Protein AF-A0A914ENZ1-F1 (afdb_monomer_lite)

Foldseek 3Di:
DVVVVVVVVVVVVVVVCVVPDPDPDLQVVLVVLQFGQFPVRWTKHKDFAPDPQADFLVRLQVVLVVSVFGFADDADPRRLVVVLVVLLVVDDPPDDHASWAFGQWWWDDDPPATAIAGPVRDGHPDFFAPDPPPGDDPDDVNHDPAIKGWIQHNPPSHIDMDHSRHGHRMGMTID

Sequence (175 aa):
MRCYLIFVFIVTLEAYMIANHPQPNVEDSCHDNGGNLGPDNRCYGFYQSDEFDGSTWKQAQDFCRQQGGDMATIKNAFVNAFLYNFLANNTSPFLWGNQDAWIGLIANITNTTCSWVWTDGSRPSYTNWENLNPTNKCYFNNTVVGDQAAYMNYEDGKWSFGSAMGQAEFFFCAF

InterPro domains:
  IPR001304 C-type lectin-like [PF00059] (55-161)
  IPR001304 C-type lectin-like [PS50041] (39-160)
  IPR001304 C-type lectin-like [SM00034] (30-174)
  IPR016186 C-type lectin-like/link domain superfamily [G3DSA:3.10.100.10] (24-175)
  IPR016187 C-type lectin fold [SSF56436] (39-173)
  IPR050111 C-type lectin and snaclec domain-containing protein [PTHR22803] (29-159)

pLDDT: mean 84.33, std 13.48, range [50.62, 98.31]

Structure (mmCIF, N/CA/C/O backbone):
data_AF-A0A914ENZ1-F1
#
_entry.id   AF-A0A914ENZ1-F1
#
loop_
_atom_site.group_PDB
_atom_site.id
_atom_site.type_symbol
_atom_site.label_atom_id
_atom_site.label_alt_id
_atom_site.label_comp_id
_atom_site.label_asym_id
_atom_site.label_entity_id
_atom_site.label_seq_id
_atom_site.pdbx_PDB_ins_code
_atom_site.Cartn_x
_atom_site.Cartn_y
_atom_site.Cartn_z
_atom_site.occupancy
_atom_site.B_iso_or_equiv
_atom_site.auth_seq_id
_atom_site.auth_comp_id
_atom_site.auth_asym_id
_atom_site.auth_atom_id
_atom_site.pdbx_PDB_model_num
ATOM 1 N N . MET A 1 1 ? -15.674 -17.671 -58.754 1.00 57.41 1 MET A N 1
ATOM 2 C CA . MET A 1 1 ? -14.709 -18.596 -58.106 1.00 57.41 1 MET A CA 1
ATOM 3 C C . MET A 1 1 ? -13.394 -17.919 -57.694 1.00 57.41 1 MET A C 1
ATOM 5 O O . MET A 1 1 ? -12.858 -18.292 -56.664 1.00 57.41 1 MET A O 1
ATOM 9 N N . ARG A 1 2 ? -12.887 -16.899 -58.413 1.00 61.03 2 ARG A N 1
ATOM 10 C CA . ARG A 1 2 ? -11.624 -16.206 -58.062 1.00 61.03 2 ARG A CA 1
ATOM 11 C C . ARG A 1 2 ? -11.657 -15.338 -56.784 1.00 61.03 2 ARG A C 1
ATOM 13 O O . ARG A 1 2 ? -10.643 -15.274 -56.106 1.00 61.03 2 ARG A O 1
ATOM 20 N N . CYS A 1 3 ? -12.793 -14.738 -56.408 1.00 61.53 3 CYS A N 1
ATOM 21 C CA . CYS A 1 3 ? -12.888 -13.928 -55.176 1.00 61.53 3 CYS A CA 1
ATOM 22 C C . CYS A 1 3 ? -12.743 -14.739 -53.880 1.00 61.53 3 CYS A C 1
ATOM 24 O O . CYS A 1 3 ? -12.163 -14.244 -52.924 1.00 61.53 3 CYS A O 1
ATOM 26 N N . TYR A 1 4 ? -13.238 -15.980 -53.853 1.00 65.75 4 TYR A N 1
ATOM 27 C CA . TYR A 1 4 ? -13.179 -16.831 -52.660 1.00 65.75 4 TYR A CA 1
ATOM 28 C C . TYR A 1 4 ? -11.733 -17.181 -52.285 1.00 65.75 4 TYR A C 1
ATOM 30 O O . TYR A 1 4 ? -11.351 -17.074 -51.128 1.00 65.75 4 TYR A O 1
ATOM 38 N N . LEU A 1 5 ? -10.904 -17.512 -53.280 1.00 62.38 5 LEU A N 1
ATOM 39 C CA . LEU A 1 5 ? -9.488 -17.824 -53.071 1.00 62.38 5 LEU A CA 1
ATOM 40 C C . LEU A 1 5 ? -8.700 -16.617 -52.539 1.00 62.38 5 LEU A C 1
ATOM 42 O O . LEU A 1 5 ? -7.897 -16.781 -51.631 1.00 62.38 5 LEU A O 1
ATOM 46 N N . ILE A 1 6 ? -8.961 -15.409 -53.052 1.00 67.50 6 ILE A N 1
ATOM 47 C CA . ILE A 1 6 ? -8.320 -14.175 -52.563 1.00 67.50 6 ILE A CA 1
ATOM 48 C C . ILE A 1 6 ? -8.712 -13.905 -51.105 1.00 67.50 6 ILE A C 1
ATOM 50 O O . ILE A 1 6 ? -7.850 -13.604 -50.285 1.00 67.50 6 ILE A O 1
ATOM 54 N N . PHE A 1 7 ? -9.994 -14.064 -50.770 1.00 58.34 7 PHE A N 1
ATOM 55 C CA . PHE A 1 7 ? -10.494 -13.853 -49.412 1.00 58.34 7 PHE A CA 1
ATOM 56 C C . PHE A 1 7 ? -9.883 -14.849 -48.412 1.00 58.34 7 PHE A C 1
ATOM 58 O O . PHE A 1 7 ? -9.441 -14.449 -47.342 1.00 58.34 7 PHE A O 1
ATOM 65 N N . VAL A 1 8 ? -9.774 -16.131 -48.786 1.00 67.88 8 VAL A N 1
ATOM 66 C CA . VAL A 1 8 ? -9.124 -17.161 -47.955 1.00 67.88 8 VAL A CA 1
ATOM 67 C C . VAL A 1 8 ? -7.641 -16.848 -47.735 1.00 67.88 8 VAL A C 1
ATOM 69 O O . VAL A 1 8 ? -7.181 -16.928 -46.602 1.00 67.88 8 VAL A O 1
ATOM 72 N N . PHE A 1 9 ? -6.905 -16.434 -48.773 1.00 67.50 9 PHE A N 1
ATOM 73 C CA . PHE A 1 9 ? -5.490 -16.067 -48.640 1.00 67.50 9 PHE A CA 1
ATOM 74 C C . PHE A 1 9 ? -5.276 -14.881 -47.691 1.00 67.50 9 PHE A C 1
ATOM 76 O O . PHE A 1 9 ? -4.383 -14.941 -46.847 1.00 67.50 9 PHE A O 1
ATOM 83 N N . ILE A 1 10 ? -6.107 -13.838 -47.787 1.00 67.38 10 ILE A N 1
ATOM 84 C CA . ILE A 1 10 ? -6.043 -12.667 -46.897 1.00 67.38 10 ILE A CA 1
ATOM 85 C C . ILE A 1 10 ? -6.284 -13.088 -45.442 1.00 67.38 10 ILE A C 1
ATOM 87 O O . ILE A 1 10 ? -5.451 -12.797 -44.590 1.00 67.38 10 ILE A O 1
ATOM 91 N N . VAL A 1 11 ? -7.340 -13.865 -45.176 1.00 67.12 11 VAL A N 1
ATOM 92 C CA . VAL A 1 11 ? -7.657 -14.351 -43.819 1.00 67.12 11 VAL A CA 1
ATOM 93 C C . VAL A 1 11 ? -6.533 -15.232 -43.258 1.00 67.12 11 VAL A C 1
ATOM 95 O O . VAL A 1 11 ? -6.194 -15.138 -42.080 1.00 67.12 11 VAL A O 1
ATOM 98 N N . THR A 1 12 ? -5.903 -16.068 -44.090 1.00 74.69 12 THR A N 1
ATOM 99 C CA . THR A 1 12 ? -4.765 -16.891 -43.648 1.00 74.69 12 THR A CA 1
ATOM 100 C C . THR A 1 12 ? -3.498 -16.079 -43.393 1.00 74.69 12 THR A C 1
ATOM 102 O O . THR A 1 12 ? -2.748 -16.420 -42.483 1.00 74.69 12 THR A O 1
ATOM 105 N N . LEU A 1 13 ? -3.260 -15.004 -44.154 1.00 69.75 13 LEU A N 1
ATOM 106 C CA . LEU A 1 13 ? -2.134 -14.098 -43.928 1.00 69.75 13 LEU A CA 1
ATOM 107 C C . LEU A 1 13 ? -2.330 -13.288 -42.646 1.00 69.75 13 LEU A C 1
ATOM 109 O O . LEU A 1 13 ? -1.403 -13.208 -41.851 1.00 69.75 13 LEU A O 1
ATOM 113 N N . GLU A 1 14 ? -3.524 -12.749 -42.402 1.00 73.31 14 GLU A N 1
ATOM 114 C CA . GLU A 1 14 ? -3.846 -12.043 -41.155 1.00 73.31 14 GLU A CA 1
ATOM 115 C C . GLU A 1 14 ? -3.648 -12.951 -39.934 1.00 73.31 14 GLU A C 1
ATOM 117 O O . GLU A 1 14 ? -2.932 -12.589 -39.001 1.00 73.31 14 GLU A O 1
ATOM 122 N N . ALA A 1 15 ? -4.185 -14.174 -39.973 1.00 70.81 15 ALA A N 1
ATOM 123 C CA . ALA A 1 15 ? -4.003 -15.152 -38.901 1.00 70.81 15 ALA A CA 1
ATOM 124 C C . ALA A 1 15 ? -2.527 -15.551 -38.700 1.00 70.81 15 ALA A C 1
ATOM 126 O O . ALA A 1 15 ? -2.078 -15.708 -37.566 1.00 70.81 15 ALA A O 1
ATOM 127 N N . TYR A 1 16 ? -1.756 -15.684 -39.785 1.00 70.88 16 TYR A N 1
ATOM 128 C CA . TYR A 1 16 ? -0.326 -15.999 -39.728 1.00 70.88 16 TYR A CA 1
ATOM 129 C C . TYR A 1 16 ? 0.500 -14.850 -39.136 1.00 70.88 16 TYR A C 1
ATOM 131 O O . TYR A 1 16 ? 1.414 -15.093 -38.351 1.00 70.88 16 TYR A O 1
ATOM 139 N N . MET A 1 17 ? 0.178 -13.603 -39.480 1.00 67.75 17 MET A N 1
ATOM 140 C CA . MET A 1 17 ? 0.848 -12.422 -38.933 1.00 67.75 17 MET A CA 1
ATOM 141 C C . MET A 1 17 ? 0.543 -12.235 -37.440 1.00 67.75 17 MET A C 1
ATOM 143 O O . MET A 1 17 ? 1.434 -11.847 -36.694 1.00 67.75 17 MET A O 1
ATOM 147 N N . ILE A 1 18 ? -0.670 -12.575 -36.985 1.00 68.62 18 ILE A N 1
ATOM 148 C CA . ILE A 1 18 ? -1.043 -12.571 -35.558 1.00 68.62 18 ILE A CA 1
ATOM 149 C C . ILE A 1 18 ? -0.313 -13.687 -34.795 1.00 68.62 18 ILE A C 1
ATOM 151 O O . ILE A 1 18 ? 0.217 -13.451 -33.713 1.00 68.62 18 ILE A O 1
ATOM 155 N N . ALA A 1 19 ? -0.246 -14.896 -35.364 1.00 66.94 19 ALA A N 1
ATOM 156 C CA . ALA A 1 19 ? 0.403 -16.048 -34.731 1.00 66.94 19 ALA A CA 1
ATOM 157 C C . ALA A 1 19 ? 1.935 -15.925 -34.643 1.00 66.94 19 ALA A C 1
ATOM 159 O O . ALA A 1 19 ? 2.543 -16.538 -33.769 1.00 66.94 19 ALA A O 1
ATOM 160 N N . ASN A 1 20 ? 2.552 -15.146 -35.538 1.00 63.12 20 ASN A N 1
ATOM 161 C CA . ASN A 1 20 ? 4.003 -14.950 -35.594 1.00 63.12 20 ASN A CA 1
ATOM 162 C C . ASN A 1 20 ? 4.452 -13.549 -35.156 1.00 63.12 20 ASN A C 1
ATOM 164 O O . ASN A 1 20 ? 5.628 -13.216 -35.310 1.00 63.12 20 ASN A O 1
ATOM 168 N N . HIS A 1 21 ? 3.550 -12.726 -34.611 1.00 65.50 21 HIS A N 1
ATOM 169 C CA . HIS A 1 21 ? 3.963 -11.499 -33.941 1.00 65.50 21 HIS A CA 1
ATOM 170 C C . HIS A 1 21 ? 4.686 -11.886 -32.642 1.00 65.50 21 HIS A C 1
ATOM 172 O O . HIS A 1 21 ? 4.111 -12.631 -31.837 1.00 65.50 21 HIS A O 1
ATOM 178 N N . PRO A 1 22 ? 5.925 -11.414 -32.408 1.00 65.44 22 PRO A N 1
ATOM 179 C CA . PRO A 1 22 ? 6.582 -11.599 -31.122 1.00 65.44 22 PRO A CA 1
ATOM 180 C C . PRO A 1 22 ? 5.640 -11.092 -30.031 1.00 65.44 22 PRO A C 1
ATOM 182 O O . PRO A 1 22 ? 5.135 -9.971 -30.129 1.00 65.44 22 PRO A O 1
ATOM 185 N N . GLN A 1 23 ? 5.339 -11.917 -29.028 1.00 60.97 23 GLN A N 1
ATOM 186 C CA . GLN A 1 23 ? 4.616 -11.404 -27.868 1.00 60.97 23 GLN A CA 1
ATOM 187 C C . GLN A 1 23 ? 5.476 -10.281 -27.272 1.00 60.97 23 GLN A C 1
ATOM 189 O O . GLN A 1 23 ? 6.690 -10.483 -27.150 1.00 60.97 23 GLN A O 1
ATOM 194 N N . PRO A 1 24 ? 4.905 -9.100 -26.978 1.00 65.50 24 PRO A N 1
ATOM 195 C CA . PRO A 1 24 ? 5.674 -8.033 -26.356 1.00 65.50 24 PRO A CA 1
ATOM 196 C C . PRO A 1 24 ? 6.314 -8.570 -25.072 1.00 65.50 24 PRO A C 1
ATOM 198 O O . PRO A 1 24 ? 5.699 -9.366 -24.355 1.00 65.50 24 PRO A O 1
ATOM 201 N N . ASN A 1 25 ? 7.567 -8.188 -24.814 1.00 70.56 25 ASN A N 1
ATOM 202 C CA . ASN A 1 25 ? 8.214 -8.529 -23.554 1.00 70.56 25 ASN A CA 1
ATOM 203 C C . ASN A 1 25 ? 7.341 -7.969 -22.420 1.00 70.56 25 ASN A C 1
ATOM 205 O O . ASN A 1 25 ? 6.889 -6.826 -22.486 1.00 70.56 25 ASN A O 1
ATOM 209 N N . VAL A 1 26 ? 7.084 -8.779 -21.394 1.00 68.81 26 VAL A N 1
ATOM 210 C CA . VAL A 1 26 ? 6.272 -8.370 -20.242 1.00 68.81 26 VAL A CA 1
ATOM 211 C C . VAL A 1 26 ? 6.877 -7.123 -19.581 1.00 68.81 26 VAL A C 1
ATOM 213 O O . VAL A 1 26 ? 6.138 -6.234 -19.168 1.00 68.81 26 VAL A O 1
ATOM 216 N N . GLU A 1 27 ? 8.207 -6.998 -19.574 1.00 66.88 27 GLU A N 1
ATOM 217 C CA . GLU A 1 27 ? 8.902 -5.789 -19.109 1.00 66.88 27 GLU A CA 1
ATOM 218 C C . GLU A 1 27 ? 8.546 -4.547 -19.940 1.00 66.88 27 GLU A C 1
ATOM 220 O O . GLU A 1 27 ? 8.225 -3.506 -19.368 1.00 66.88 27 GLU A O 1
ATOM 225 N N . ASP A 1 28 ? 8.529 -4.665 -21.272 1.00 69.56 28 ASP A N 1
ATOM 226 C CA . ASP A 1 28 ? 8.171 -3.561 -22.173 1.00 69.56 28 ASP A CA 1
ATOM 227 C C . ASP A 1 28 ? 6.709 -3.137 -21.950 1.00 69.56 28 ASP A C 1
ATOM 229 O O . ASP A 1 28 ? 6.401 -1.949 -21.894 1.00 69.56 28 ASP A O 1
ATOM 233 N N . SER A 1 29 ? 5.818 -4.105 -21.704 1.00 73.62 29 SER A N 1
ATOM 234 C CA . SER A 1 29 ? 4.400 -3.831 -21.437 1.00 73.62 29 SER A CA 1
ATOM 235 C C . SER A 1 29 ? 4.133 -3.130 -20.097 1.00 73.62 29 SER A C 1
ATOM 237 O O . SER A 1 29 ? 3.146 -2.403 -19.971 1.00 73.62 29 SER A O 1
ATOM 239 N N . CYS A 1 30 ? 5.002 -3.311 -19.094 1.00 81.00 30 CYS A N 1
ATOM 240 C CA . CYS A 1 30 ? 4.894 -2.575 -17.833 1.00 81.00 30 CYS A CA 1
ATOM 241 C C . CYS A 1 30 ? 5.301 -1.106 -18.007 1.00 81.00 30 CYS A C 1
ATOM 243 O O . CYS A 1 30 ? 4.631 -0.222 -17.466 1.00 81.00 30 CYS A O 1
ATOM 245 N N . HIS A 1 31 ? 6.367 -0.845 -18.773 1.00 73.81 31 HIS A N 1
ATOM 246 C CA . HIS A 1 31 ? 6.886 0.507 -18.983 1.00 73.81 31 HIS A CA 1
ATOM 247 C C . HIS A 1 31 ? 5.897 1.412 -19.723 1.00 73.81 31 HIS A C 1
ATOM 249 O O . HIS A 1 31 ? 5.771 2.582 -19.363 1.00 73.81 31 HIS A O 1
ATOM 255 N N . ASP A 1 32 ? 5.140 0.872 -20.682 1.00 71.31 32 ASP A N 1
ATOM 256 C CA . ASP A 1 32 ? 4.126 1.634 -21.426 1.00 71.31 32 ASP A CA 1
ATOM 257 C C . ASP A 1 32 ? 2.998 2.180 -20.525 1.00 71.31 32 ASP A C 1
ATOM 259 O O . ASP A 1 32 ? 2.396 3.205 -20.842 1.00 71.31 32 ASP A O 1
ATOM 263 N N . ASN A 1 33 ? 2.753 1.550 -19.367 1.00 64.38 33 ASN A N 1
ATOM 264 C CA . ASN A 1 33 ? 1.782 1.997 -18.358 1.00 64.38 33 ASN A CA 1
ATOM 265 C C . ASN A 1 33 ? 2.425 2.806 -17.211 1.00 64.38 33 ASN A C 1
ATOM 267 O O . ASN A 1 33 ? 1.790 3.058 -16.187 1.00 64.38 33 ASN A O 1
ATOM 271 N N . GLY A 1 34 ? 3.698 3.198 -17.350 1.00 72.69 34 GLY A N 1
ATOM 272 C CA . GLY A 1 34 ? 4.445 3.915 -16.311 1.00 72.69 34 GLY A CA 1
ATOM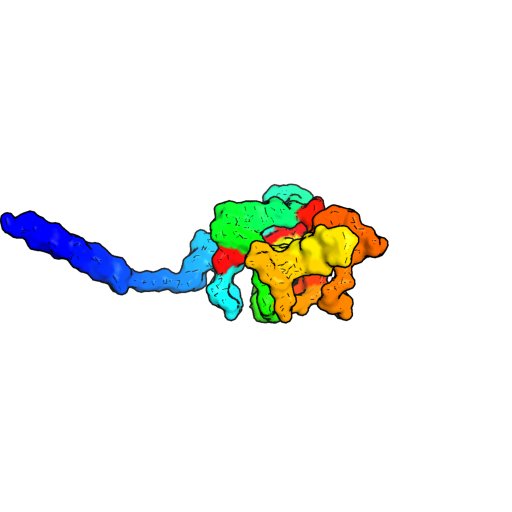 273 C C . GLY A 1 34 ? 4.826 3.046 -15.106 1.00 72.69 34 GLY A C 1
ATOM 274 O O . GLY A 1 34 ? 5.081 3.575 -14.023 1.00 72.69 34 GLY A O 1
ATOM 275 N N . GLY A 1 35 ? 4.845 1.721 -15.274 1.00 85.25 35 GLY A N 1
ATOM 276 C CA . GLY A 1 35 ? 5.193 0.754 -14.238 1.00 85.25 35 GLY A CA 1
ATOM 277 C C . GLY A 1 35 ? 6.510 0.021 -14.498 1.00 85.25 35 GLY A C 1
ATOM 278 O O . GLY A 1 35 ? 7.107 0.110 -15.564 1.00 85.25 35 GLY A O 1
ATOM 279 N N . ASN A 1 36 ? 6.954 -0.745 -13.507 1.00 90.94 36 ASN A N 1
ATOM 280 C CA . ASN A 1 36 ? 8.141 -1.594 -13.553 1.00 90.94 36 ASN A CA 1
ATOM 281 C C . ASN A 1 36 ? 7.747 -3.038 -13.224 1.00 90.94 36 ASN A C 1
ATOM 283 O O . ASN A 1 36 ? 6.875 -3.265 -12.378 1.00 90.94 36 ASN A O 1
ATOM 287 N N . LEU A 1 37 ? 8.398 -4.013 -13.862 1.00 91.94 37 LEU A N 1
ATOM 288 C CA . LEU A 1 37 ? 8.151 -5.427 -13.583 1.00 91.94 37 LEU A CA 1
ATOM 289 C C . LEU A 1 37 ? 8.706 -5.800 -12.202 1.00 91.94 37 LEU A C 1
ATOM 291 O O . LEU A 1 37 ? 9.906 -5.703 -11.947 1.00 91.94 37 LEU A O 1
ATOM 295 N N . GLY A 1 38 ? 7.818 -6.222 -11.307 1.00 92.75 38 GLY A N 1
ATOM 296 C CA . GLY A 1 38 ? 8.166 -6.697 -9.977 1.00 92.75 38 GLY A CA 1
ATOM 297 C C . GLY A 1 38 ? 8.617 -8.163 -9.955 1.00 92.75 38 GLY A C 1
ATOM 298 O O . GLY A 1 38 ? 8.436 -8.906 -10.922 1.00 92.75 38 GLY A O 1
ATOM 299 N N . PRO A 1 39 ? 9.160 -8.627 -8.816 1.00 93.62 39 PRO A N 1
ATOM 300 C CA . PRO A 1 39 ? 9.725 -9.972 -8.668 1.00 93.62 39 PRO A CA 1
ATOM 301 C C . PRO A 1 39 ? 8.687 -11.107 -8.716 1.00 93.62 39 PRO A C 1
ATOM 303 O O . PRO A 1 39 ? 9.059 -12.277 -8.746 1.00 93.62 39 PRO A O 1
ATOM 306 N N . ASP A 1 40 ? 7.394 -10.785 -8.689 1.00 93.25 40 ASP A N 1
ATOM 307 C CA . ASP A 1 40 ? 6.278 -11.722 -8.827 1.00 93.25 40 ASP A CA 1
ATOM 308 C C . ASP A 1 40 ? 5.621 -11.681 -10.220 1.00 93.25 40 ASP A C 1
ATOM 310 O O . ASP A 1 40 ? 4.500 -12.162 -10.379 1.00 93.25 40 ASP A O 1
ATOM 314 N N . ASN A 1 41 ? 6.322 -11.142 -11.228 1.00 90.62 41 ASN A N 1
ATOM 315 C CA . ASN A 1 41 ? 5.851 -10.970 -12.608 1.00 90.62 41 ASN A CA 1
ATOM 316 C C . ASN A 1 41 ? 4.570 -10.125 -12.729 1.00 90.62 41 ASN A C 1
ATOM 318 O O . ASN A 1 41 ? 3.733 -10.372 -13.598 1.00 90.62 41 ASN A O 1
ATOM 322 N N . ARG A 1 42 ? 4.413 -9.130 -11.852 1.00 90.69 42 ARG A N 1
ATOM 323 C CA . ARG A 1 42 ? 3.344 -8.123 -11.917 1.00 90.69 42 ARG A CA 1
ATOM 324 C C . ARG A 1 42 ? 3.936 -6.745 -12.163 1.00 90.69 42 ARG A C 1
ATOM 326 O O . ARG A 1 42 ? 5.057 -6.481 -11.730 1.00 90.69 42 ARG A O 1
ATOM 333 N N . CYS A 1 43 ? 3.196 -5.869 -12.829 1.00 93.62 43 CYS A N 1
ATOM 334 C CA . CYS A 1 43 ? 3.651 -4.503 -13.051 1.00 93.62 43 CYS A CA 1
ATOM 335 C C . CYS A 1 43 ? 3.285 -3.638 -11.842 1.00 93.62 43 CYS A C 1
ATOM 337 O O . CYS A 1 43 ? 2.164 -3.719 -11.342 1.00 93.62 43 CYS A O 1
ATOM 339 N N . TYR A 1 44 ? 4.200 -2.779 -11.394 1.00 95.12 44 TYR A N 1
ATOM 340 C CA . TYR A 1 44 ? 3.944 -1.826 -10.312 1.00 95.12 44 TYR A CA 1
ATOM 341 C C . TYR A 1 44 ? 4.324 -0.409 -10.718 1.00 95.12 44 TYR A C 1
ATOM 343 O O . TYR A 1 44 ? 5.394 -0.196 -11.281 1.00 95.12 44 TYR A O 1
ATOM 351 N N . GLY A 1 45 ? 3.480 0.562 -10.385 1.00 94.38 45 GLY A N 1
ATOM 352 C CA . GLY A 1 45 ? 3.765 1.986 -10.563 1.00 94.38 45 GLY A CA 1
ATOM 353 C C . GLY A 1 45 ? 3.950 2.691 -9.222 1.00 94.38 45 GLY A C 1
ATOM 354 O O . GLY A 1 45 ? 3.288 2.340 -8.243 1.00 94.38 45 GLY A O 1
ATOM 355 N N . PHE A 1 46 ? 4.839 3.681 -9.185 1.00 94.38 46 PHE A N 1
ATOM 356 C CA . PHE A 1 46 ? 5.042 4.589 -8.054 1.00 94.38 46 PHE A CA 1
ATOM 357 C C . PHE A 1 46 ? 4.602 5.987 -8.471 1.00 94.38 46 PHE A C 1
ATOM 359 O O . PHE A 1 46 ? 5.071 6.495 -9.489 1.00 94.38 46 PHE A O 1
ATOM 366 N N . TYR A 1 47 ? 3.706 6.591 -7.696 1.00 93.75 47 TYR A N 1
ATOM 367 C CA . TYR A 1 47 ? 3.098 7.870 -8.038 1.00 93.75 47 TYR A CA 1
ATOM 368 C C . TYR A 1 47 ? 3.151 8.828 -6.855 1.00 93.75 47 TYR A C 1
ATOM 370 O O . TYR A 1 47 ? 3.036 8.421 -5.698 1.00 93.75 47 TYR A O 1
ATOM 378 N N . GLN A 1 48 ? 3.308 10.107 -7.183 1.00 93.06 48 GLN A N 1
ATOM 379 C CA . GLN A 1 48 ? 3.144 11.228 -6.270 1.00 93.06 48 GLN A CA 1
ATOM 380 C C . GLN A 1 48 ? 1.740 11.809 -6.452 1.00 93.06 48 GLN A C 1
ATOM 382 O O . GLN A 1 48 ? 1.199 11.817 -7.557 1.00 93.06 48 GLN A O 1
ATOM 387 N N . SER A 1 49 ? 1.147 12.279 -5.365 1.00 91.69 49 SER A N 1
ATOM 388 C CA . SER A 1 49 ? -0.118 13.000 -5.367 1.00 91.69 49 SER A CA 1
ATOM 389 C C . SER A 1 49 ? 0.017 14.345 -6.083 1.00 91.69 49 SER A C 1
ATOM 391 O O . SER A 1 49 ? 0.945 15.101 -5.810 1.00 91.69 49 SER A O 1
ATOM 393 N N . ASP A 1 50 ? -0.962 14.679 -6.924 1.00 88.62 50 ASP A N 1
ATOM 394 C CA . ASP A 1 50 ? -1.074 16.009 -7.541 1.00 88.62 50 ASP A CA 1
ATOM 395 C C . ASP A 1 50 ? -1.617 17.073 -6.560 1.00 88.62 50 ASP A C 1
ATOM 397 O O . ASP A 1 50 ? -1.526 18.276 -6.811 1.00 88.62 50 ASP A O 1
ATOM 401 N N . GLU A 1 51 ? -2.202 16.640 -5.439 1.00 86.56 51 GLU A N 1
ATOM 402 C CA . GLU A 1 51 ? -2.715 17.515 -4.380 1.00 86.56 51 GLU A CA 1
ATOM 403 C C . GLU A 1 51 ? -1.585 18.021 -3.476 1.00 86.56 51 GLU A C 1
ATOM 405 O O . GLU A 1 51 ? -0.737 17.239 -3.042 1.00 86.56 51 GLU A O 1
ATOM 410 N N . PHE A 1 52 ? -1.626 19.310 -3.120 1.00 83.00 52 PHE A N 1
ATOM 411 C CA . PHE A 1 52 ? -0.584 19.978 -2.324 1.00 83.00 52 PHE A CA 1
ATOM 412 C C . PHE A 1 52 ? -0.317 19.313 -0.964 1.00 83.00 52 PHE A C 1
ATOM 414 O O . PHE A 1 52 ? 0.834 19.209 -0.553 1.00 83.00 52 PHE A O 1
ATOM 421 N N . ASP A 1 53 ? -1.370 18.857 -0.279 1.00 84.62 53 ASP A N 1
ATOM 422 C CA . ASP A 1 53 ? -1.255 18.211 1.035 1.00 84.62 53 ASP A CA 1
ATOM 423 C C . ASP A 1 53 ? -1.121 16.679 0.942 1.00 84.62 53 ASP A C 1
ATOM 425 O O . ASP A 1 53 ? -1.057 16.011 1.973 1.00 84.62 53 ASP A O 1
ATOM 429 N N . GLY A 1 54 ? -1.085 16.111 -0.268 1.00 91.12 54 GLY A N 1
ATOM 430 C CA . GLY A 1 54 ? -1.156 14.672 -0.514 1.00 91.12 54 GLY A CA 1
ATOM 431 C C . GLY A 1 54 ? -2.574 14.171 -0.804 1.00 91.12 54 GLY A C 1
ATOM 432 O O . GLY A 1 54 ? -3.533 14.942 -0.863 1.00 91.12 54 GLY A O 1
ATOM 433 N N . SER A 1 55 ? -2.690 12.858 -1.003 1.00 94.81 55 SER A N 1
ATOM 434 C CA . SER A 1 55 ? -3.946 12.185 -1.348 1.00 94.81 55 SER A CA 1
ATOM 435 C C . SER A 1 55 ? -4.423 11.262 -0.229 1.00 94.81 55 SER A C 1
ATOM 437 O O . SER A 1 55 ? -3.626 10.634 0.479 1.00 94.81 55 SER A O 1
ATOM 439 N N . THR A 1 56 ? -5.743 11.143 -0.086 1.00 96.69 56 THR A N 1
ATOM 440 C CA . THR A 1 56 ? -6.355 10.125 0.771 1.00 96.69 56 THR A CA 1
ATOM 441 C C . THR A 1 56 ? -6.163 8.747 0.159 1.00 96.69 56 THR A C 1
ATOM 443 O O . THR A 1 56 ? -6.017 8.599 -1.058 1.00 96.69 56 THR A O 1
ATOM 446 N N . TRP A 1 57 ? -6.263 7.704 0.983 1.00 97.12 57 TRP A N 1
ATOM 447 C CA . TRP A 1 57 ? -6.149 6.332 0.493 1.00 97.12 57 TRP A CA 1
ATOM 448 C C . TRP A 1 57 ? -7.155 6.038 -0.630 1.00 97.12 57 TRP A C 1
ATOM 450 O O . TRP A 1 57 ? -6.841 5.377 -1.620 1.00 97.12 57 TRP A O 1
ATOM 460 N N . LYS A 1 58 ? -8.377 6.574 -0.514 1.00 97.25 58 LYS A N 1
ATOM 461 C CA . LYS A 1 58 ? -9.409 6.363 -1.530 1.00 97.25 58 LYS A CA 1
ATOM 462 C C . LYS A 1 58 ? -9.080 7.065 -2.850 1.00 97.25 58 LYS A C 1
ATOM 464 O O . LYS A 1 58 ? -9.252 6.454 -3.901 1.00 97.25 58 LYS A O 1
ATOM 469 N N . GLN A 1 59 ? -8.567 8.296 -2.802 1.00 97.44 59 GLN A N 1
ATOM 470 C CA . GLN A 1 59 ? -8.121 9.015 -4.001 1.00 97.44 59 GLN A CA 1
ATOM 471 C C . GLN A 1 59 ? -6.987 8.268 -4.712 1.00 97.44 59 GLN A C 1
ATOM 473 O O . GLN A 1 59 ? -7.069 8.055 -5.920 1.00 97.44 59 GLN A O 1
ATOM 478 N N . ALA A 1 60 ? -5.991 7.787 -3.965 1.00 97.56 60 ALA A N 1
ATOM 479 C CA . ALA A 1 60 ? -4.905 6.975 -4.510 1.00 97.56 60 ALA A CA 1
ATOM 480 C C . ALA A 1 60 ? -5.416 5.671 -5.159 1.00 97.56 60 ALA A C 1
ATOM 482 O O . ALA A 1 60 ? -4.998 5.309 -6.258 1.00 97.56 60 ALA A O 1
ATOM 483 N N . GLN A 1 61 ? -6.375 4.978 -4.529 1.00 97.88 61 GLN A N 1
ATOM 484 C CA . GLN A 1 61 ? -7.000 3.792 -5.126 1.00 97.88 61 GLN A CA 1
ATOM 485 C C . GLN A 1 61 ? -7.716 4.130 -6.438 1.00 97.88 61 GLN A C 1
ATOM 487 O O . GLN A 1 61 ? -7.599 3.395 -7.421 1.00 97.88 61 GLN A O 1
ATOM 492 N N . ASP A 1 62 ? -8.504 5.203 -6.440 1.00 97.69 62 ASP A N 1
ATOM 493 C CA . ASP A 1 62 ? -9.282 5.597 -7.610 1.00 97.69 62 ASP A CA 1
ATOM 494 C C . ASP A 1 62 ? -8.369 6.001 -8.768 1.00 97.69 62 ASP A C 1
ATOM 496 O O . ASP A 1 62 ? -8.668 5.652 -9.910 1.00 97.69 62 ASP A O 1
ATOM 500 N N . PHE A 1 63 ? -7.224 6.626 -8.482 1.00 96.44 63 PHE A N 1
ATOM 501 C CA . PHE A 1 63 ? -6.173 6.851 -9.469 1.00 96.44 63 PHE A CA 1
ATOM 502 C C . PHE A 1 63 ? -5.679 5.528 -10.069 1.00 96.44 63 PHE A C 1
ATOM 504 O O . PHE A 1 63 ? -5.736 5.354 -11.284 1.00 96.44 63 PHE A O 1
ATOM 511 N N . CYS A 1 64 ? -5.264 4.559 -9.244 1.00 96.31 64 CYS A N 1
ATOM 512 C CA . CYS A 1 64 ? -4.765 3.276 -9.753 1.00 96.31 64 CYS A CA 1
ATOM 513 C C . CYS A 1 64 ? -5.804 2.546 -10.620 1.00 96.31 64 CYS A C 1
ATOM 515 O O . CYS A 1 64 ? -5.459 1.957 -11.643 1.00 96.31 64 CYS A O 1
ATOM 517 N N . ARG A 1 65 ? -7.088 2.636 -10.252 1.00 96.25 65 ARG A N 1
ATOM 518 C CA . ARG A 1 65 ? -8.200 2.071 -11.031 1.00 96.25 65 ARG A CA 1
ATOM 519 C C . ARG A 1 65 ? -8.427 2.780 -12.357 1.00 96.25 65 ARG A C 1
ATOM 521 O O . ARG A 1 65 ? -8.751 2.121 -13.341 1.00 96.25 65 ARG A O 1
ATOM 528 N N . GLN A 1 66 ? -8.234 4.096 -12.410 1.00 94.62 66 GLN A N 1
ATOM 529 C CA . GLN A 1 66 ? -8.277 4.852 -13.665 1.00 94.62 66 GLN A CA 1
ATOM 530 C C . GLN A 1 66 ? -7.125 4.476 -14.604 1.00 94.62 66 GLN A C 1
ATOM 532 O O . GLN A 1 66 ? -7.325 4.457 -15.814 1.00 94.62 66 GLN A O 1
ATOM 537 N N . GLN A 1 67 ? -5.968 4.099 -14.053 1.00 90.69 67 GLN A N 1
ATOM 538 C CA . GLN A 1 67 ? -4.832 3.560 -14.809 1.00 90.69 67 GLN A CA 1
ATOM 539 C C . GLN A 1 67 ? -4.998 2.073 -15.195 1.00 90.69 67 GLN A C 1
ATOM 541 O O . GLN A 1 67 ? -4.083 1.469 -15.741 1.00 90.69 67 GLN A O 1
ATOM 546 N N . GLY A 1 68 ? -6.156 1.460 -14.921 1.00 91.19 68 GLY A N 1
ATOM 547 C CA . GLY A 1 68 ? -6.449 0.073 -15.297 1.00 91.19 68 GLY A CA 1
ATOM 548 C C . GLY A 1 68 ? -5.961 -0.993 -14.309 1.00 91.19 68 GLY A C 1
ATOM 549 O O . GLY A 1 68 ? -6.015 -2.176 -14.636 1.00 91.19 68 GLY A O 1
ATOM 550 N N . GLY A 1 69 ? -5.518 -0.599 -13.111 1.00 93.25 69 GLY A N 1
ATOM 551 C CA . GLY A 1 69 ? -5.059 -1.495 -12.046 1.00 93.25 69 GLY A CA 1
ATOM 552 C C . GLY A 1 69 ? -5.824 -1.315 -10.732 1.00 93.25 69 GLY A C 1
ATOM 553 O O . GLY A 1 69 ? -6.997 -0.949 -10.704 1.00 93.25 69 GLY A O 1
ATOM 554 N N . ASP A 1 70 ? -5.154 -1.561 -9.611 1.00 96.81 70 ASP A N 1
ATOM 555 C CA . ASP A 1 70 ? -5.614 -1.169 -8.269 1.00 96.81 70 ASP A CA 1
ATOM 556 C C . ASP A 1 70 ? -4.382 -0.834 -7.410 1.00 96.81 70 ASP A C 1
ATOM 558 O O . ASP A 1 70 ? -3.240 -0.957 -7.856 1.00 96.81 70 ASP A O 1
ATOM 562 N N . MET A 1 71 ? -4.584 -0.385 -6.177 1.00 97.44 71 MET A N 1
ATOM 563 C CA . MET A 1 71 ? -3.479 -0.093 -5.271 1.00 97.44 71 MET A CA 1
ATOM 564 C C . MET A 1 71 ? -2.691 -1.371 -4.942 1.00 97.44 71 MET A C 1
ATOM 566 O O . MET A 1 71 ? -3.270 -2.452 -4.788 1.00 97.44 71 MET A O 1
ATOM 570 N N . ALA A 1 72 ? -1.369 -1.254 -4.834 1.00 97.75 72 ALA A N 1
ATOM 571 C CA . ALA A 1 72 ? -0.463 -2.394 -4.809 1.00 97.75 72 ALA A CA 1
ATOM 572 C C . ALA A 1 72 ? -0.666 -3.313 -3.595 1.00 97.75 72 ALA A C 1
ATOM 574 O O . ALA A 1 72 ? -0.736 -2.875 -2.444 1.00 97.75 72 ALA A O 1
ATOM 575 N N . THR A 1 73 ? -0.684 -4.621 -3.858 1.00 97.50 73 THR A N 1
ATOM 576 C CA . THR A 1 73 ? -0.742 -5.668 -2.832 1.00 97.50 73 THR A CA 1
ATOM 577 C C . THR A 1 73 ? 0.632 -6.281 -2.607 1.00 97.50 73 THR A C 1
ATOM 579 O O . THR A 1 73 ? 1.245 -6.744 -3.566 1.00 97.50 73 THR A O 1
ATOM 582 N N . ILE A 1 74 ? 1.087 -6.391 -1.358 1.00 97.38 74 ILE A N 1
ATOM 583 C CA . ILE A 1 74 ? 2.428 -6.910 -1.054 1.00 97.38 74 ILE A CA 1
ATOM 584 C C . ILE A 1 74 ? 2.326 -8.334 -0.505 1.00 97.38 74 ILE A C 1
ATOM 586 O O . ILE A 1 74 ? 1.950 -8.555 0.646 1.00 97.38 74 ILE A O 1
ATOM 590 N N . LYS A 1 75 ? 2.643 -9.328 -1.343 1.00 95.00 75 LYS A N 1
ATOM 591 C CA . LYS A 1 75 ? 2.453 -10.754 -1.007 1.00 95.00 75 LYS A CA 1
ATOM 592 C C . LYS A 1 75 ? 3.674 -11.435 -0.395 1.00 95.00 75 LYS A C 1
ATOM 594 O O . LYS A 1 75 ? 3.541 -12.532 0.143 1.00 95.00 75 LYS A O 1
ATOM 599 N N . ASN A 1 76 ? 4.852 -10.825 -0.491 1.00 96.69 76 ASN A N 1
ATOM 600 C CA . ASN A 1 76 ? 6.100 -11.383 0.020 1.00 96.69 76 ASN A CA 1
ATOM 601 C C . ASN A 1 76 ? 7.162 -10.288 0.229 1.00 96.69 76 ASN A C 1
ATOM 603 O O . ASN A 1 76 ? 6.995 -9.144 -0.199 1.00 96.69 76 ASN A O 1
ATOM 607 N N . ALA A 1 77 ? 8.273 -10.667 0.864 1.00 97.38 77 ALA A N 1
ATOM 608 C CA . ALA A 1 77 ? 9.375 -9.760 1.176 1.00 97.38 77 ALA A CA 1
ATOM 609 C C . ALA A 1 77 ? 10.096 -9.197 -0.061 1.00 97.38 77 ALA A C 1
ATOM 611 O O . ALA A 1 77 ? 10.603 -8.081 0.001 1.00 97.38 77 ALA A O 1
ATOM 612 N N . PHE A 1 78 ? 10.124 -9.927 -1.183 1.00 97.88 78 PHE A N 1
ATOM 613 C CA . PHE A 1 78 ? 10.752 -9.440 -2.413 1.00 97.88 78 PHE A CA 1
ATOM 614 C C . PHE A 1 78 ? 9.953 -8.287 -3.020 1.00 97.88 78 PHE A C 1
ATOM 616 O O . PHE A 1 78 ? 10.538 -7.265 -3.361 1.00 97.88 78 PHE A O 1
ATOM 623 N N . VAL A 1 79 ? 8.621 -8.408 -3.083 1.00 97.81 79 VAL A N 1
ATOM 624 C CA . VAL A 1 79 ? 7.740 -7.312 -3.520 1.00 97.81 79 VAL A CA 1
ATOM 625 C C . VAL A 1 79 ? 7.859 -6.119 -2.568 1.00 97.81 79 VAL A C 1
ATOM 627 O O . VAL A 1 79 ? 7.946 -4.986 -3.027 1.00 97.81 79 VAL A O 1
ATOM 630 N N . ASN A 1 80 ? 7.938 -6.355 -1.251 1.00 98.31 80 ASN A N 1
ATOM 631 C CA . ASN A 1 80 ? 8.144 -5.273 -0.284 1.00 98.31 80 ASN A CA 1
ATOM 632 C C . ASN A 1 80 ? 9.434 -4.494 -0.559 1.00 98.31 80 ASN A C 1
ATOM 634 O O . ASN A 1 80 ? 9.407 -3.272 -0.658 1.00 98.31 80 ASN A O 1
ATOM 638 N N . ALA A 1 81 ? 10.557 -5.207 -0.679 1.00 98.06 81 ALA A N 1
ATOM 639 C CA . ALA A 1 81 ? 11.859 -4.604 -0.939 1.00 98.06 81 ALA A CA 1
ATOM 640 C C . ALA A 1 81 ? 11.887 -3.874 -2.289 1.00 98.06 81 ALA A C 1
ATOM 642 O O . ALA A 1 81 ? 12.449 -2.788 -2.391 1.00 98.06 81 ALA A O 1
ATOM 643 N N . PHE A 1 82 ? 11.243 -4.444 -3.311 1.00 97.19 82 PHE A N 1
ATOM 644 C CA . PHE A 1 82 ? 11.117 -3.827 -4.626 1.00 97.19 82 PHE A CA 1
ATOM 645 C C . PHE A 1 82 ? 10.400 -2.472 -4.561 1.00 97.19 82 PHE A C 1
ATOM 647 O O . PHE A 1 82 ? 10.948 -1.486 -5.043 1.00 97.19 82 PHE A O 1
ATOM 654 N N . LEU A 1 83 ? 9.229 -2.393 -3.918 1.00 97.69 83 LEU A N 1
ATOM 655 C CA . LEU A 1 83 ? 8.488 -1.133 -3.773 1.00 97.69 83 LEU A CA 1
ATOM 656 C C . LEU A 1 83 ? 9.223 -0.123 -2.885 1.00 97.69 83 LEU A C 1
ATOM 658 O O . LEU A 1 83 ? 9.314 1.052 -3.239 1.00 97.69 83 LEU A O 1
ATOM 662 N N . TYR A 1 84 ? 9.811 -0.582 -1.778 1.00 97.62 84 TYR A N 1
ATOM 663 C CA . TYR A 1 84 ? 10.599 0.280 -0.899 1.00 97.62 84 TYR A CA 1
ATOM 664 C C . TYR A 1 84 ? 11.773 0.941 -1.631 1.00 97.62 84 TYR A C 1
ATOM 666 O O . TYR A 1 84 ? 12.031 2.119 -1.413 1.00 97.62 84 TYR A O 1
ATOM 674 N N . ASN A 1 85 ? 12.439 0.240 -2.556 1.00 95.62 85 ASN A N 1
ATOM 675 C CA . ASN A 1 85 ? 13.517 0.840 -3.343 1.00 95.62 85 ASN A CA 1
ATOM 676 C C . ASN A 1 85 ? 13.043 2.045 -4.173 1.00 95.62 85 ASN A C 1
ATOM 678 O O . ASN A 1 85 ? 13.787 3.015 -4.299 1.00 95.62 85 ASN A O 1
ATOM 682 N N . PHE A 1 86 ? 11.823 2.026 -4.726 1.00 92.44 86 PHE A N 1
ATOM 683 C CA . PHE A 1 86 ? 11.274 3.208 -5.403 1.00 92.44 86 PHE A CA 1
ATOM 684 C C . PHE A 1 86 ? 11.027 4.345 -4.417 1.00 92.44 86 PHE A C 1
ATOM 686 O O . PHE A 1 86 ? 11.401 5.478 -4.710 1.00 92.44 86 PHE A O 1
ATOM 693 N N . LEU A 1 87 ? 10.464 4.046 -3.244 1.00 94.56 87 LEU A N 1
ATOM 694 C CA . LEU A 1 87 ? 10.210 5.051 -2.215 1.00 94.56 87 LEU A CA 1
ATOM 695 C C . LEU A 1 87 ? 11.510 5.713 -1.752 1.00 94.56 87 LEU A C 1
ATOM 697 O O . LEU A 1 87 ? 11.658 6.926 -1.860 1.00 94.56 87 LEU A O 1
ATOM 701 N N . ALA A 1 88 ? 12.482 4.915 -1.315 1.00 93.81 88 ALA A N 1
ATOM 702 C CA . ALA A 1 88 ? 13.751 5.387 -0.769 1.00 93.81 88 ALA A CA 1
ATOM 703 C C . ALA A 1 88 ? 14.581 6.191 -1.786 1.00 93.81 88 ALA A C 1
ATOM 705 O O . ALA A 1 88 ? 15.283 7.123 -1.409 1.00 93.81 88 ALA A O 1
ATOM 706 N N . ASN A 1 89 ? 14.489 5.869 -3.082 1.00 91.69 89 ASN A N 1
ATOM 707 C CA . ASN A 1 89 ? 15.214 6.600 -4.126 1.00 91.69 89 ASN A CA 1
ATOM 708 C C . ASN A 1 89 ? 14.573 7.946 -4.500 1.00 91.69 89 ASN A C 1
ATOM 710 O O . ASN A 1 89 ? 15.229 8.760 -5.148 1.00 91.69 89 ASN A O 1
ATOM 714 N N . ASN A 1 90 ? 13.314 8.178 -4.121 1.00 88.88 90 ASN A N 1
ATOM 715 C CA . ASN A 1 90 ? 12.571 9.402 -4.440 1.00 88.88 90 ASN A CA 1
ATOM 716 C C . ASN A 1 90 ? 12.219 10.238 -3.199 1.00 88.88 90 ASN A C 1
ATOM 718 O O . ASN A 1 90 ? 11.574 11.275 -3.325 1.00 88.88 90 ASN A O 1
ATOM 722 N N . THR A 1 91 ? 12.656 9.814 -2.012 1.00 90.38 91 THR A N 1
ATOM 723 C CA . THR A 1 91 ? 12.387 10.473 -0.727 1.00 90.38 91 THR A CA 1
ATOM 724 C C . THR A 1 91 ? 13.687 10.757 0.019 1.00 90.38 91 THR A C 1
ATOM 726 O O . THR A 1 91 ? 14.748 10.213 -0.293 1.00 90.38 91 THR A O 1
ATOM 729 N N . SER A 1 92 ? 13.646 11.682 0.975 1.00 86.94 92 SER A N 1
ATOM 730 C CA . SER A 1 92 ? 14.817 12.081 1.753 1.00 86.94 92 SER A CA 1
ATOM 731 C C . SER A 1 92 ? 14.412 12.788 3.045 1.00 86.94 92 SER A C 1
ATOM 733 O O . SER A 1 92 ? 13.492 13.605 3.014 1.00 86.94 92 SER A O 1
ATOM 735 N N . PRO A 1 93 ? 15.149 12.615 4.160 1.00 82.50 93 PRO A N 1
ATOM 736 C CA . PRO A 1 93 ? 14.879 13.328 5.415 1.00 82.50 93 PRO A CA 1
ATOM 737 C C . PRO A 1 93 ? 14.903 14.863 5.305 1.00 82.50 93 PRO A C 1
ATOM 739 O O . PRO A 1 93 ? 14.488 15.560 6.226 1.00 82.50 93 PRO A O 1
ATOM 742 N N . PHE A 1 94 ? 15.440 15.403 4.206 1.00 82.38 94 PHE A N 1
ATOM 743 C CA . PHE A 1 94 ? 15.520 16.843 3.952 1.00 82.38 94 PHE A CA 1
ATOM 744 C C . PHE A 1 94 ? 14.323 17.405 3.172 1.00 82.38 94 PHE A C 1
ATOM 746 O O . PHE A 1 94 ? 14.237 18.623 3.001 1.00 82.38 94 PHE A O 1
ATOM 753 N N . LEU A 1 95 ? 13.425 16.548 2.678 1.00 81.06 95 LEU A N 1
ATOM 754 C CA . LEU A 1 95 ? 12.169 16.966 2.063 1.00 81.06 95 LEU A CA 1
ATOM 755 C C . LEU A 1 95 ? 11.108 17.181 3.148 1.00 81.06 95 LEU A C 1
ATOM 757 O O . LEU A 1 95 ? 11.077 16.496 4.170 1.00 81.06 95 LEU A O 1
ATOM 761 N N . TRP A 1 96 ? 10.263 18.183 2.936 1.00 76.31 96 TRP A N 1
ATOM 762 C CA . TRP A 1 96 ? 9.168 18.511 3.843 1.00 76.31 96 TRP A CA 1
ATOM 763 C C . TRP A 1 96 ? 7.951 17.658 3.502 1.00 76.31 96 TRP A C 1
ATOM 765 O O . TRP A 1 96 ? 7.679 17.454 2.327 1.00 76.31 96 TRP A O 1
ATOM 775 N N . GLY A 1 97 ? 7.184 17.250 4.514 1.00 76.38 97 GLY A N 1
ATOM 776 C CA . GLY A 1 97 ? 5.924 16.532 4.314 1.00 76.38 97 GLY A CA 1
ATOM 777 C C . GLY A 1 97 ? 5.987 15.057 4.702 1.00 76.38 97 GLY A C 1
ATOM 778 O O . GLY A 1 97 ? 7.025 14.540 5.118 1.00 76.38 97 GLY A O 1
ATOM 779 N N . ASN A 1 98 ? 4.827 14.401 4.628 1.00 82.81 98 ASN A N 1
ATOM 780 C CA . ASN A 1 98 ? 4.716 12.966 4.852 1.00 82.81 98 ASN A CA 1
ATOM 781 C C . ASN A 1 98 ? 5.093 12.222 3.568 1.00 82.81 98 ASN A C 1
ATOM 783 O O . ASN A 1 98 ? 4.272 12.086 2.663 1.00 82.81 98 ASN A O 1
ATOM 787 N N . GLN A 1 99 ? 6.321 11.718 3.548 1.00 90.75 99 GLN A N 1
ATOM 788 C CA . GLN A 1 99 ? 6.903 10.998 2.422 1.00 90.75 99 GLN A CA 1
ATOM 789 C C . GLN A 1 99 ? 6.574 9.500 2.421 1.00 90.75 99 GLN A C 1
ATOM 791 O O . GLN A 1 99 ? 7.109 8.759 1.602 1.00 90.75 99 GLN A O 1
ATOM 796 N N . ASP A 1 100 ? 5.713 9.035 3.326 1.00 93.88 100 ASP A N 1
ATOM 797 C CA . ASP A 1 100 ? 5.246 7.655 3.320 1.00 93.88 100 ASP A CA 1
ATOM 798 C C . ASP A 1 100 ? 4.323 7.395 2.124 1.00 93.88 100 ASP A C 1
ATOM 800 O O . ASP A 1 100 ? 3.689 8.302 1.576 1.00 93.88 100 ASP A O 1
ATOM 804 N N . ALA A 1 101 ? 4.231 6.128 1.721 1.00 97.25 101 ALA A N 1
ATOM 805 C CA . ALA A 1 101 ? 3.449 5.730 0.558 1.00 97.25 101 ALA A CA 1
ATOM 806 C C . ALA A 1 101 ? 2.253 4.856 0.931 1.00 97.25 101 ALA A C 1
ATOM 808 O O . ALA A 1 101 ? 2.415 3.829 1.596 1.00 97.25 101 ALA A O 1
ATOM 809 N N . TRP A 1 102 ? 1.055 5.189 0.442 1.00 97.94 102 TRP A N 1
ATOM 810 C CA . TRP A 1 102 ? -0.093 4.291 0.579 1.00 97.94 102 TRP A CA 1
ATOM 811 C C . TRP A 1 102 ? 0.163 2.945 -0.107 1.00 97.94 102 TRP A C 1
ATOM 813 O O . TRP A 1 102 ? 0.682 2.871 -1.226 1.00 97.94 102 TRP A O 1
ATOM 823 N N . ILE A 1 103 ? -0.269 1.876 0.563 1.00 98.06 103 ILE A N 1
ATOM 824 C CA . ILE A 1 103 ? -0.327 0.518 0.017 1.00 98.06 103 ILE A CA 1
ATOM 825 C C . ILE A 1 103 ? -1.772 0.030 0.030 1.00 98.06 103 ILE A C 1
ATOM 827 O O . ILE A 1 103 ? -2.605 0.518 0.796 1.00 98.06 103 ILE A O 1
ATOM 831 N N . GLY A 1 104 ? -2.089 -0.971 -0.789 1.00 97.75 104 GLY A N 1
ATOM 832 C CA . GLY A 1 104 ? -3.455 -1.449 -1.000 1.00 97.75 104 GLY A CA 1
ATOM 833 C C . GLY A 1 104 ? -4.075 -2.209 0.174 1.00 97.75 104 GLY A C 1
ATOM 834 O O . GLY A 1 104 ? -4.893 -3.095 -0.057 1.00 97.75 104 GLY A O 1
ATOM 835 N N . LEU A 1 105 ? -3.678 -1.941 1.417 1.00 95.69 105 LEU A N 1
ATOM 836 C CA . LEU A 1 105 ? -4.174 -2.623 2.604 1.00 95.69 105 LEU A CA 1
ATOM 837 C C . LEU A 1 105 ? -5.082 -1.702 3.421 1.00 95.69 105 LEU A C 1
ATOM 839 O O . LEU A 1 105 ? -4.643 -0.672 3.932 1.00 95.69 105 LEU A O 1
ATOM 843 N N . ILE A 1 106 ? -6.339 -2.111 3.588 1.00 93.31 106 ILE A N 1
ATOM 844 C CA . ILE A 1 106 ? -7.351 -1.372 4.345 1.00 93.31 106 ILE A CA 1
ATOM 845 C C . ILE A 1 106 ? -7.878 -2.213 5.507 1.00 93.31 106 ILE A C 1
ATOM 847 O O . ILE A 1 106 ? -7.971 -3.445 5.437 1.00 93.31 106 ILE A O 1
ATOM 851 N N . ALA A 1 107 ? -8.217 -1.545 6.601 1.00 89.62 107 ALA A N 1
ATOM 852 C CA . ALA A 1 107 ? -8.883 -2.169 7.722 1.00 89.62 107 ALA A CA 1
ATOM 853 C C . ALA A 1 107 ? -10.363 -2.393 7.399 1.00 89.62 107 ALA A C 1
ATOM 855 O O . ALA A 1 107 ? -11.124 -1.458 7.171 1.00 89.62 107 ALA A O 1
ATOM 856 N N . ASN A 1 108 ? -10.793 -3.646 7.449 1.00 85.06 108 ASN A N 1
ATOM 857 C CA . ASN A 1 108 ? -12.194 -4.010 7.529 1.00 85.06 108 ASN A CA 1
ATOM 858 C C . ASN A 1 108 ? -12.606 -4.046 9.005 1.00 85.06 108 ASN A C 1
ATOM 860 O O . ASN A 1 108 ? -12.186 -4.936 9.759 1.00 85.06 108 ASN A O 1
ATOM 864 N N . ILE A 1 109 ? -13.397 -3.051 9.409 1.00 78.50 109 ILE A N 1
ATOM 865 C CA . ILE A 1 109 ? -13.797 -2.844 10.798 1.00 78.50 109 ILE A CA 1
ATOM 866 C C . ILE A 1 109 ? -15.291 -3.093 10.950 1.00 78.50 109 ILE A C 1
ATOM 868 O O . ILE A 1 109 ? -16.119 -2.474 10.291 1.00 78.50 109 ILE A O 1
ATOM 872 N N . THR A 1 110 ? -15.636 -3.994 11.860 1.00 75.44 110 THR A N 1
ATOM 873 C CA . THR A 1 110 ? -17.008 -4.242 12.298 1.00 75.44 110 THR A CA 1
ATOM 874 C C . THR A 1 110 ? -17.135 -3.914 13.785 1.00 75.44 110 THR A C 1
ATOM 876 O O . THR A 1 110 ? -16.141 -3.689 14.479 1.00 75.44 110 THR A O 1
ATOM 879 N N . ASN A 1 111 ? -18.361 -3.967 14.314 1.00 69.12 111 ASN A N 1
ATOM 880 C CA . ASN A 1 111 ? -18.625 -3.760 15.743 1.00 69.12 111 ASN A CA 1
ATOM 881 C C . ASN A 1 111 ? -17.829 -4.700 16.668 1.00 69.12 111 ASN A C 1
ATOM 883 O O . ASN A 1 111 ? -17.692 -4.411 17.852 1.00 69.12 111 ASN A O 1
ATOM 887 N N . THR A 1 112 ? -17.338 -5.836 16.159 1.00 69.75 112 THR A N 1
ATOM 888 C CA . THR A 1 112 ? -16.695 -6.881 16.978 1.00 69.75 112 THR A CA 1
ATOM 889 C C . THR A 1 112 ? -15.345 -7.352 16.448 1.00 69.75 112 THR A C 1
ATOM 891 O O . THR A 1 112 ? -14.613 -8.025 17.173 1.00 69.75 112 THR A O 1
ATOM 894 N N . THR A 1 113 ? -14.994 -7.010 15.207 1.00 76.81 113 THR A N 1
ATOM 895 C CA . THR A 1 113 ? -13.773 -7.490 14.561 1.00 76.81 113 THR A CA 1
ATOM 896 C C . THR A 1 113 ? -13.062 -6.372 13.827 1.00 76.81 113 THR A C 1
ATOM 898 O O . THR A 1 113 ? -13.683 -5.548 13.165 1.00 76.81 113 THR A O 1
ATOM 901 N N . CYS A 1 114 ? -11.741 -6.430 13.857 1.00 80.25 114 CYS A N 1
ATOM 902 C CA . CYS A 1 114 ? -10.884 -5.688 12.957 1.00 80.25 114 CYS A CA 1
ATOM 903 C C . CYS A 1 114 ? -10.042 -6.699 12.185 1.00 80.25 114 CYS A C 1
ATOM 905 O O . CYS A 1 114 ? -9.438 -7.580 12.795 1.00 80.25 114 CYS A O 1
ATOM 907 N N . SER A 1 115 ? -9.981 -6.565 10.865 1.00 86.12 115 SER A N 1
ATOM 908 C CA . SER A 1 115 ? -9.086 -7.370 10.035 1.00 86.12 115 SER A CA 1
ATOM 909 C C . SER A 1 115 ? -8.519 -6.545 8.892 1.00 86.12 115 SER A C 1
ATOM 911 O O . SER A 1 115 ? -9.160 -5.609 8.434 1.00 86.12 115 SER A O 1
ATOM 913 N N . TRP A 1 116 ? -7.328 -6.898 8.424 1.00 89.62 116 TRP A N 1
ATOM 914 C CA . TRP A 1 116 ? -6.709 -6.265 7.264 1.00 89.62 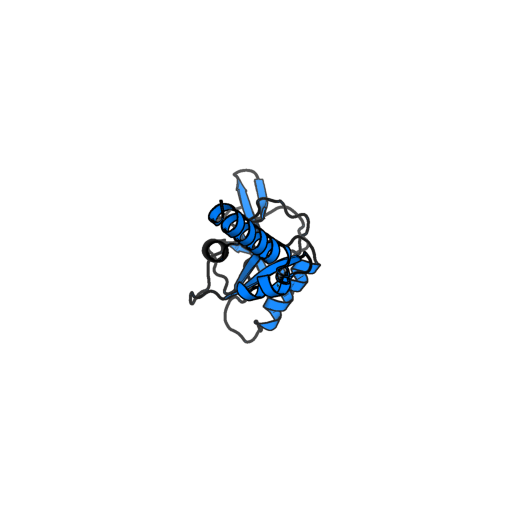116 TRP A CA 1
ATOM 915 C C . TRP A 1 116 ? -7.070 -7.022 5.990 1.00 89.62 116 TRP A C 1
ATOM 917 O O . TRP A 1 116 ? -7.006 -8.256 5.960 1.00 89.62 116 TRP A O 1
ATOM 927 N N . VAL A 1 117 ? -7.444 -6.287 4.946 1.00 93.25 117 VAL A N 1
ATOM 928 C CA . VAL A 1 117 ? -7.838 -6.837 3.647 1.00 93.25 117 VAL A CA 1
ATOM 929 C C . VAL A 1 117 ? -7.131 -6.049 2.552 1.00 93.25 117 VAL A C 1
ATOM 931 O O . VAL A 1 117 ? -7.089 -4.820 2.586 1.00 93.25 117 VAL A O 1
ATOM 934 N N . TRP A 1 118 ? -6.536 -6.766 1.604 1.00 96.56 118 TRP A N 1
ATOM 935 C CA . TRP A 1 118 ? -5.939 -6.169 0.415 1.00 96.56 118 TRP A CA 1
ATOM 936 C C . TRP A 1 118 ? -7.028 -5.696 -0.559 1.00 96.56 118 TRP A C 1
ATOM 938 O O . TRP A 1 118 ? -8.144 -6.211 -0.552 1.00 96.56 118 TRP A O 1
ATOM 948 N N . THR A 1 119 ? -6.703 -4.767 -1.452 1.00 96.38 119 THR A N 1
ATOM 949 C CA . THR A 1 119 ? -7.587 -4.305 -2.539 1.00 96.38 119 THR A CA 1
ATOM 950 C C . THR A 1 119 ? -8.081 -5.428 -3.453 1.00 96.38 119 THR A C 1
ATOM 952 O O . THR A 1 119 ? -9.195 -5.348 -3.963 1.00 96.38 119 THR A O 1
ATOM 955 N N . ASP A 1 120 ? -7.315 -6.516 -3.585 1.00 93.31 120 ASP A N 1
ATOM 956 C CA . ASP A 1 120 ? -7.714 -7.742 -4.295 1.00 93.31 120 ASP A CA 1
ATOM 957 C C . ASP A 1 120 ? -8.675 -8.655 -3.497 1.00 93.31 120 ASP A C 1
ATOM 959 O O . ASP A 1 120 ? -9.038 -9.740 -3.953 1.00 93.31 120 ASP A O 1
ATOM 963 N N . GLY A 1 121 ? -9.072 -8.245 -2.289 1.00 93.75 121 GLY A N 1
ATOM 964 C CA . GLY A 1 121 ? -9.979 -8.967 -1.396 1.00 93.75 121 GLY A CA 1
ATOM 965 C C . GLY A 1 121 ? -9.324 -10.068 -0.559 1.00 93.75 121 GLY A C 1
ATOM 966 O O . GLY A 1 121 ? -9.973 -10.650 0.314 1.00 93.75 121 GLY A O 1
ATOM 967 N N . SER A 1 122 ? -8.045 -10.371 -0.780 1.00 94.00 122 SER A N 1
ATOM 968 C CA . SER A 1 122 ? -7.341 -11.400 -0.017 1.00 94.00 122 SER A CA 1
ATOM 969 C C . SER A 1 122 ? -6.869 -10.896 1.352 1.00 94.00 122 SER A C 1
ATOM 971 O O . SER A 1 122 ? -6.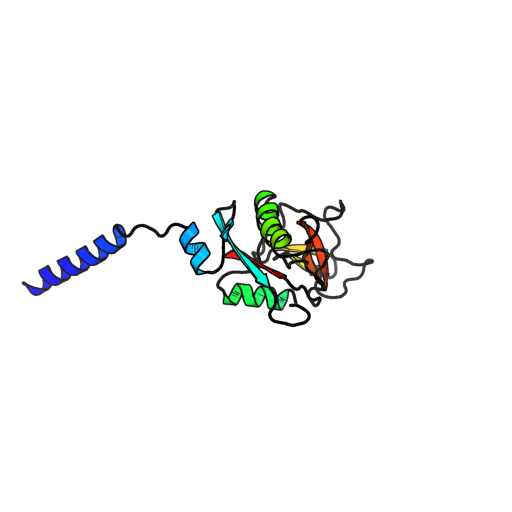720 -9.698 1.607 1.00 94.00 122 SER A O 1
ATOM 973 N N . ARG A 1 123 ? -6.597 -11.839 2.258 1.00 92.06 123 ARG A N 1
ATOM 974 C CA . ARG A 1 123 ? -5.991 -11.547 3.563 1.00 92.06 123 ARG A CA 1
ATOM 975 C C . ARG A 1 123 ? -4.460 -11.556 3.466 1.00 92.06 123 ARG A C 1
ATOM 977 O O . ARG A 1 123 ? -3.921 -12.336 2.678 1.00 92.06 123 ARG A O 1
ATOM 984 N N . PRO A 1 124 ? -3.744 -10.756 4.274 1.00 91.06 124 PRO A N 1
ATOM 985 C CA . PRO A 1 124 ? -2.286 -10.804 4.325 1.00 91.06 124 PRO A CA 1
ATOM 986 C C . PRO A 1 124 ? -1.759 -12.182 4.742 1.00 91.06 124 PRO A C 1
ATOM 988 O O . PRO A 1 124 ? -2.047 -12.660 5.836 1.00 91.06 124 PRO A O 1
ATOM 991 N N . SER A 1 125 ? -0.964 -12.804 3.871 1.00 90.94 125 SER A N 1
ATOM 992 C CA . SER A 1 125 ? -0.120 -13.968 4.187 1.00 90.94 125 SER A CA 1
ATOM 993 C C . SER A 1 125 ? 1.309 -13.569 4.568 1.00 90.94 125 SER A C 1
ATOM 995 O O . SER A 1 125 ? 2.031 -14.345 5.184 1.00 90.94 125 SER A O 1
ATOM 997 N N . TYR A 1 126 ? 1.709 -12.358 4.187 1.00 93.38 126 TYR A N 1
ATOM 998 C CA . TYR A 1 126 ? 2.970 -11.710 4.516 1.00 93.38 126 TYR A CA 1
ATOM 999 C C . TYR A 1 126 ? 2.663 -10.348 5.139 1.00 93.38 126 TYR A C 1
ATOM 1001 O O . TYR A 1 126 ? 1.712 -9.679 4.728 1.00 93.38 126 TYR A O 1
ATOM 1009 N N . THR A 1 127 ? 3.470 -9.945 6.117 1.00 92.44 127 THR A N 1
ATOM 1010 C CA . THR A 1 127 ? 3.364 -8.641 6.772 1.00 92.44 127 THR A CA 1
ATOM 1011 C C . THR A 1 127 ? 4.738 -8.081 7.087 1.00 92.44 127 THR A C 1
ATOM 1013 O O . THR A 1 127 ? 5.602 -8.843 7.521 1.00 92.44 127 THR A O 1
ATOM 1016 N N . ASN A 1 128 ? 4.908 -6.765 6.960 1.00 93.88 128 ASN A N 1
ATOM 1017 C CA . ASN A 1 128 ? 6.146 -6.071 7.320 1.00 93.88 128 ASN A CA 1
ATOM 1018 C C . ASN A 1 128 ? 5.909 -4.913 8.304 1.00 93.88 128 ASN A C 1
ATOM 1020 O O . ASN A 1 128 ? 6.429 -3.825 8.107 1.00 93.88 128 ASN A O 1
ATOM 1024 N N . TRP A 1 129 ? 5.072 -5.100 9.327 1.00 91.38 129 TRP A N 1
ATOM 1025 C CA . TRP A 1 129 ? 4.714 -4.034 10.274 1.00 91.38 129 TRP A CA 1
ATOM 1026 C C . TRP A 1 129 ? 5.920 -3.494 11.069 1.00 91.38 129 TRP A C 1
ATOM 1028 O O . TRP A 1 129 ? 6.794 -4.262 11.467 1.00 91.38 129 TRP A O 1
ATOM 1038 N N . GLU A 1 130 ? 5.934 -2.186 11.350 1.00 85.50 130 GLU A N 1
ATOM 1039 C CA . GLU A 1 130 ? 6.998 -1.486 12.094 1.00 85.50 130 GLU A CA 1
ATOM 1040 C C . GLU A 1 130 ? 7.180 -2.019 13.523 1.00 85.50 130 GLU A C 1
ATOM 1042 O O . GLU A 1 130 ? 8.299 -2.155 14.023 1.00 85.50 130 GLU A O 1
ATOM 1047 N N . ASN A 1 131 ? 6.068 -2.409 14.150 1.00 71.69 131 ASN A N 1
ATOM 1048 C CA . ASN A 1 131 ? 6.024 -2.987 15.484 1.00 71.69 131 ASN A CA 1
ATOM 1049 C C . ASN A 1 131 ? 5.740 -4.494 15.423 1.00 71.69 131 ASN A C 1
ATOM 1051 O O . ASN A 1 131 ? 4.873 -4.945 14.675 1.00 71.69 131 ASN A O 1
ATOM 1055 N N . LEU A 1 132 ? 6.388 -5.270 16.301 1.00 53.31 132 LEU A N 1
ATOM 1056 C CA . LEU A 1 132 ? 6.195 -6.719 16.497 1.00 53.31 132 LEU A CA 1
ATOM 1057 C C . LEU A 1 132 ? 4.805 -7.102 17.064 1.00 53.31 132 LEU A C 1
ATOM 1059 O O . LEU A 1 132 ? 4.697 -8.073 17.809 1.00 53.31 132 LEU A O 1
ATOM 1063 N N . ASN A 1 133 ? 3.739 -6.349 16.781 1.00 54.12 133 ASN A N 1
ATOM 1064 C CA . ASN A 1 133 ? 2.411 -6.588 17.346 1.00 54.12 133 ASN A CA 1
ATOM 1065 C C . ASN A 1 133 ? 1.518 -7.307 16.314 1.00 54.12 133 ASN A C 1
ATOM 1067 O O . ASN A 1 133 ? 0.822 -6.654 15.536 1.00 54.12 133 ASN A O 1
ATOM 1071 N N . PRO A 1 134 ? 1.568 -8.649 16.216 1.00 51.66 134 PRO A N 1
ATOM 1072 C CA . PRO A 1 134 ? 1.599 -9.288 14.901 1.00 51.66 134 PRO A CA 1
ATOM 1073 C C . PRO A 1 134 ? 0.258 -9.394 14.167 1.00 51.66 134 PRO A C 1
ATOM 1075 O O . PRO A 1 134 ? 0.274 -9.734 12.990 1.00 51.66 134 PRO A O 1
ATOM 1078 N N . THR A 1 135 ? -0.905 -9.169 14.795 1.00 50.62 135 THR A N 1
ATOM 1079 C CA . THR A 1 135 ? -2.149 -9.690 14.181 1.00 50.62 135 THR A CA 1
ATOM 1080 C C . THR A 1 135 ? -3.487 -9.029 14.495 1.00 50.62 135 THR A C 1
ATOM 1082 O O . THR A 1 135 ? -4.441 -9.382 13.819 1.00 50.62 135 THR A O 1
ATOM 1085 N N . ASN A 1 136 ? -3.658 -8.123 15.457 1.00 54.69 136 ASN A N 1
ATOM 1086 C CA . ASN A 1 136 ? -5.013 -7.629 15.756 1.00 54.69 136 ASN A CA 1
ATOM 1087 C C . ASN A 1 136 ? -4.966 -6.347 16.569 1.00 54.69 136 ASN A C 1
ATOM 1089 O O . ASN A 1 136 ? -4.958 -6.470 17.783 1.00 54.69 136 ASN A O 1
ATOM 1093 N N . LYS A 1 137 ? -4.963 -5.169 15.932 1.00 64.75 137 LYS A N 1
ATOM 1094 C CA . LYS A 1 137 ? -5.841 -4.019 16.242 1.00 64.75 137 LYS A CA 1
ATOM 1095 C C . LYS A 1 137 ? -5.542 -2.894 15.239 1.00 64.75 137 LYS A C 1
ATOM 1097 O O . LYS A 1 137 ? -4.610 -2.133 15.428 1.00 64.75 137 LYS A O 1
ATOM 1102 N N . CYS A 1 138 ? -6.414 -2.710 14.256 1.00 65.38 138 CYS A N 1
ATOM 1103 C CA . CYS A 1 138 ? -6.664 -1.406 13.625 1.00 65.38 138 CYS A CA 1
ATOM 1104 C C . CYS A 1 138 ? -7.514 -0.497 14.545 1.00 65.38 138 CYS A C 1
ATOM 1106 O O . CYS A 1 138 ? -8.226 0.391 14.088 1.00 65.38 138 CYS A O 1
ATOM 1108 N N . TYR A 1 139 ? -7.482 -0.755 15.858 1.00 64.56 139 TYR A N 1
ATOM 1109 C CA . TYR A 1 139 ? -8.093 0.083 16.880 1.00 64.56 139 TYR A CA 1
ATOM 1110 C C . TYR A 1 139 ? -6.998 0.963 17.471 1.00 64.56 139 TYR A C 1
ATOM 1112 O O . TYR A 1 139 ? -6.048 0.444 18.061 1.00 64.56 139 TYR A O 1
ATOM 1120 N N . PHE A 1 140 ? -7.169 2.277 17.399 1.00 59.41 140 PHE A N 1
ATOM 1121 C CA . PHE A 1 140 ? -6.367 3.211 18.178 1.00 59.41 140 PHE A CA 1
ATOM 1122 C C . PHE A 1 140 ? -7.009 3.357 19.563 1.00 59.41 140 PHE A C 1
ATOM 1124 O O . PHE A 1 140 ? -8.182 3.706 19.671 1.00 59.41 140 PHE A O 1
ATOM 1131 N N . ASN A 1 141 ? -6.282 3.041 20.641 1.00 59.34 141 ASN A N 1
ATOM 1132 C CA . ASN A 1 141 ? -6.774 3.167 22.025 1.00 59.34 141 ASN A CA 1
ATOM 1133 C C . ASN A 1 141 ? -8.175 2.549 22.263 1.00 59.34 141 ASN A C 1
ATOM 1135 O O . ASN A 1 141 ? -9.046 3.172 22.865 1.00 59.34 141 ASN A O 1
ATOM 1139 N N . ASN A 1 142 ? -8.413 1.324 21.768 1.00 60.28 142 ASN A N 1
ATOM 1140 C CA . ASN A 1 142 ? -9.703 0.607 21.848 1.00 60.28 142 ASN A CA 1
ATOM 1141 C C . ASN A 1 142 ? -10.908 1.323 21.195 1.00 60.28 142 ASN A C 1
ATOM 1143 O O . ASN A 1 142 ? -12.047 0.929 21.439 1.00 60.28 142 ASN A O 1
ATOM 1147 N N . THR A 1 143 ? -10.679 2.320 20.338 1.00 58.97 143 THR A N 1
ATOM 1148 C CA . THR A 1 143 ? -11.738 3.059 19.641 1.00 58.97 143 THR A CA 1
ATOM 1149 C C . THR A 1 143 ? -11.469 3.046 18.137 1.00 58.97 143 THR A C 1
ATOM 1151 O O . THR A 1 143 ? -10.324 3.150 17.699 1.00 58.97 143 THR A O 1
ATOM 1154 N N . VAL A 1 144 ? -12.517 2.881 17.330 1.00 58.41 144 VAL A N 1
ATOM 1155 C CA . VAL A 1 144 ? -12.428 3.027 15.870 1.00 58.41 144 VAL A CA 1
ATOM 1156 C C . VAL A 1 144 ? -12.779 4.465 15.549 1.00 58.41 144 VAL A C 1
ATOM 1158 O O . VAL A 1 144 ? -13.925 4.869 15.736 1.00 58.41 144 VAL A O 1
ATOM 1161 N N . VAL A 1 145 ? -11.807 5.242 15.089 1.00 62.19 145 VAL A N 1
ATOM 1162 C CA . VAL A 1 145 ? -12.059 6.595 14.589 1.00 62.19 145 VAL A CA 1
ATOM 1163 C C . VAL A 1 145 ? -11.992 6.532 13.067 1.00 62.19 145 VAL A C 1
ATOM 1165 O O . VAL A 1 145 ? -10.960 6.820 12.475 1.00 62.19 145 VAL A O 1
ATOM 1168 N N . GLY A 1 146 ? -13.086 6.084 12.448 1.00 75.94 146 GLY A N 1
ATOM 1169 C CA . GLY A 1 146 ? -13.206 5.964 10.990 1.00 75.94 146 GLY A CA 1
ATOM 1170 C C . GLY A 1 146 ? -12.375 4.840 10.360 1.00 75.94 146 GLY A C 1
ATOM 1171 O O . GLY A 1 146 ? -11.761 4.023 11.054 1.00 75.94 146 GLY A O 1
ATOM 1172 N N . ASP A 1 147 ? -12.381 4.808 9.029 1.00 87.12 147 ASP A N 1
ATOM 1173 C CA . ASP A 1 147 ? -11.651 3.823 8.228 1.00 87.12 147 ASP A CA 1
ATOM 1174 C C . ASP A 1 147 ? -10.137 4.000 8.392 1.00 87.12 147 ASP A C 1
ATOM 1176 O O . ASP A 1 147 ? -9.635 5.124 8.444 1.00 87.12 147 ASP A O 1
ATOM 1180 N N . GLN A 1 148 ? -9.403 2.888 8.479 1.00 89.00 148 GLN A N 1
ATOM 1181 C CA . GLN A 1 148 ? -7.943 2.888 8.619 1.00 89.00 148 GLN A CA 1
ATOM 1182 C C . GLN A 1 148 ? -7.292 2.254 7.395 1.00 89.00 148 GLN A C 1
ATOM 1184 O O . GLN A 1 148 ? -7.779 1.242 6.890 1.00 89.00 148 GLN A O 1
ATOM 1189 N N . ALA A 1 149 ? -6.163 2.803 6.967 1.00 93.25 149 ALA A N 1
ATOM 1190 C CA . ALA A 1 149 ? -5.376 2.299 5.851 1.00 93.25 149 ALA A CA 1
ATOM 1191 C C . ALA A 1 149 ? -3.899 2.181 6.230 1.00 93.25 149 ALA A C 1
ATOM 1193 O O . ALA A 1 149 ? -3.410 2.917 7.092 1.00 93.25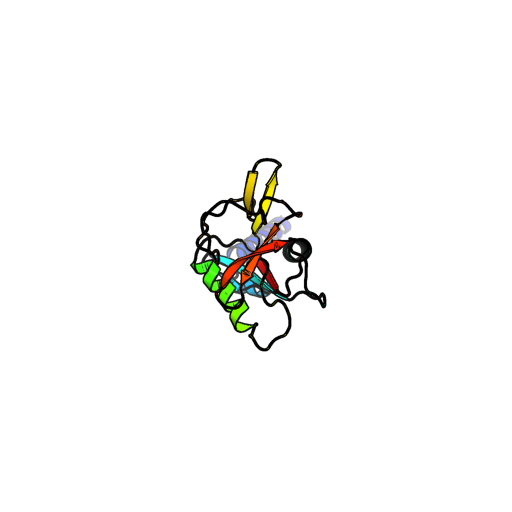 149 ALA A O 1
A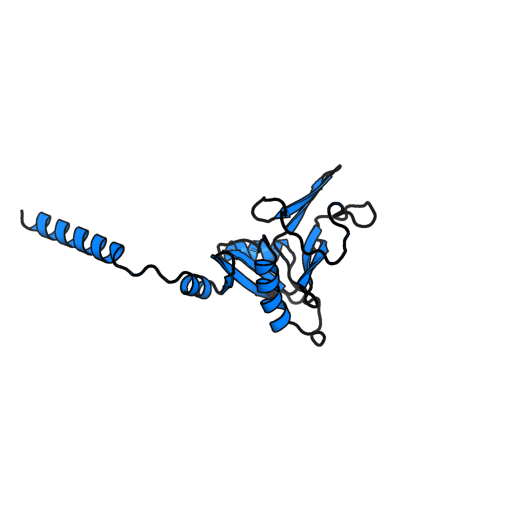TOM 1194 N N . ALA A 1 150 ? -3.203 1.238 5.600 1.00 94.38 150 ALA A N 1
ATOM 1195 C CA . ALA A 1 150 ? -1.779 1.039 5.815 1.00 94.38 150 ALA A CA 1
ATOM 1196 C C . ALA A 1 150 ? -0.942 1.804 4.787 1.00 94.38 150 ALA A C 1
ATOM 1198 O O . ALA A 1 150 ? -1.319 1.926 3.620 1.00 94.38 150 ALA A O 1
ATOM 1199 N N . TYR A 1 151 ? 0.227 2.249 5.224 1.00 95.44 151 TYR A N 1
ATOM 1200 C CA . TYR A 1 151 ? 1.246 2.884 4.398 1.00 95.44 151 TYR A CA 1
ATOM 1201 C C . TYR A 1 151 ? 2.611 2.243 4.664 1.00 95.44 151 TYR A C 1
ATOM 1203 O O . TYR A 1 151 ? 2.842 1.657 5.724 1.00 95.44 151 TYR A O 1
ATOM 1211 N N . MET A 1 152 ? 3.500 2.331 3.680 1.00 96.81 152 MET A N 1
ATOM 1212 C CA . MET A 1 152 ? 4.906 1.959 3.785 1.00 96.81 152 MET A CA 1
ATOM 1213 C C . MET A 1 152 ? 5.722 3.183 4.191 1.00 96.81 152 MET A C 1
ATOM 1215 O O . MET A 1 152 ? 5.616 4.229 3.552 1.00 96.81 152 MET A O 1
ATOM 1219 N N . ASN A 1 153 ? 6.537 3.029 5.230 1.00 94.00 153 ASN A N 1
ATOM 1220 C CA . ASN A 1 153 ? 7.387 4.084 5.745 1.00 94.00 153 ASN A CA 1
ATOM 1221 C C . ASN A 1 153 ? 8.619 4.304 4.856 1.00 94.00 153 ASN A C 1
ATOM 1223 O O . ASN A 1 153 ? 9.268 3.339 4.435 1.00 94.00 153 ASN A O 1
ATOM 1227 N N . TYR A 1 154 ? 8.942 5.569 4.584 1.00 93.69 154 TYR A N 1
ATOM 1228 C CA . TYR A 1 154 ? 10.050 5.932 3.695 1.00 93.69 154 TYR A CA 1
ATOM 1229 C C . TYR A 1 154 ? 11.444 5.645 4.284 1.00 93.69 154 TYR A C 1
ATOM 1231 O O . TYR A 1 154 ? 12.398 5.466 3.528 1.00 93.69 154 TYR A O 1
ATOM 1239 N N . GLU A 1 155 ? 11.582 5.557 5.611 1.00 92.56 155 GLU A N 1
ATOM 1240 C CA . GLU A 1 155 ? 12.877 5.367 6.273 1.00 92.56 155 GLU A CA 1
ATOM 1241 C C . GLU A 1 155 ? 13.338 3.911 6.231 1.00 92.56 155 GLU A C 1
ATOM 1243 O O . GLU A 1 155 ? 14.508 3.656 5.950 1.00 92.56 155 GLU A O 1
ATOM 1248 N N . ASP A 1 156 ? 12.443 2.949 6.481 1.00 94.00 156 ASP A N 1
ATOM 1249 C CA . ASP A 1 156 ? 12.823 1.538 6.655 1.00 94.00 156 ASP A CA 1
ATOM 1250 C C . ASP A 1 156 ? 11.978 0.520 5.863 1.00 94.00 156 ASP A C 1
ATOM 1252 O O . ASP A 1 156 ? 12.238 -0.687 5.927 1.00 94.00 156 ASP A O 1
ATOM 1256 N N . GLY A 1 157 ? 10.977 0.979 5.106 1.00 95.31 157 GLY A N 1
ATOM 1257 C CA . GLY A 1 157 ? 10.139 0.130 4.258 1.00 95.31 157 GLY A CA 1
ATOM 1258 C C . GLY A 1 157 ? 9.184 -0.782 5.026 1.00 95.31 157 GLY A C 1
ATOM 1259 O O . GLY A 1 157 ? 8.582 -1.691 4.430 1.00 95.31 157 GLY A O 1
ATOM 1260 N N . LYS A 1 158 ? 9.048 -0.584 6.342 1.00 95.38 158 LYS A N 1
ATOM 1261 C CA . LYS A 1 158 ? 8.037 -1.253 7.159 1.00 95.38 158 LYS A CA 1
ATOM 1262 C C . LYS A 1 158 ? 6.691 -0.566 7.030 1.00 95.38 158 LYS A C 1
ATOM 1264 O O . LYS A 1 158 ? 6.562 0.524 6.485 1.00 95.38 158 LYS A O 1
ATOM 1269 N N . TRP A 1 159 ? 5.653 -1.254 7.479 1.00 94.12 159 TRP A N 1
ATOM 1270 C CA . TRP A 1 159 ? 4.283 -0.785 7.378 1.00 94.12 159 TRP A CA 1
ATOM 1271 C C . TRP A 1 159 ? 3.826 -0.205 8.702 1.00 94.12 159 TRP A C 1
ATOM 1273 O O . TRP A 1 159 ? 4.040 -0.794 9.764 1.00 94.12 159 TRP A O 1
ATOM 1283 N N . SER A 1 160 ? 3.100 0.894 8.615 1.00 91.12 160 SER A N 1
ATOM 1284 C CA . SER A 1 160 ? 2.297 1.421 9.706 1.00 91.12 160 SER A CA 1
ATOM 1285 C C . SER A 1 160 ? 0.897 1.720 9.174 1.00 91.12 160 SER A C 1
ATOM 1287 O O . SER A 1 160 ? 0.560 1.371 8.039 1.00 91.12 160 SER A O 1
ATOM 1289 N N . PHE A 1 161 ? 0.026 2.264 10.013 1.00 89.75 161 PHE A N 1
ATOM 1290 C CA . PHE A 1 161 ? -1.334 2.591 9.613 1.00 89.75 161 PHE A CA 1
ATOM 1291 C C . PHE A 1 161 ? -1.829 3.873 10.261 1.00 89.75 161 PHE A C 1
ATOM 1293 O O . PHE A 1 161 ? -1.323 4.323 11.288 1.00 89.75 161 PHE A O 1
ATOM 1300 N N . GLY A 1 162 ? -2.845 4.460 9.644 1.00 88.50 162 GLY A N 1
ATOM 1301 C CA . GLY A 1 162 ? -3.510 5.659 10.125 1.00 88.50 162 GLY A CA 1
ATOM 1302 C C . GLY A 1 162 ? -4.888 5.805 9.499 1.00 88.50 162 GLY A C 1
ATOM 1303 O O . GLY A 1 162 ? -5.368 4.909 8.800 1.00 88.50 162 GLY A O 1
ATOM 1304 N N . SER A 1 163 ? -5.518 6.952 9.749 1.00 90.06 163 SER A N 1
ATOM 1305 C CA . SER A 1 163 ? -6.807 7.289 9.146 1.00 90.06 163 SER A CA 1
ATOM 1306 C C . SER A 1 163 ? -6.713 7.211 7.622 1.00 90.06 163 SER A C 1
ATOM 1308 O O . SER A 1 163 ? -5.835 7.834 7.032 1.00 90.06 163 SER A O 1
ATOM 1310 N N . ALA A 1 164 ? -7.646 6.508 6.979 1.00 92.44 164 ALA A N 1
ATOM 1311 C CA . ALA A 1 164 ? -7.748 6.450 5.519 1.00 92.44 164 ALA A CA 1
ATOM 1312 C C . ALA A 1 164 ? -8.106 7.815 4.897 1.00 92.44 164 ALA A C 1
ATOM 1314 O O . ALA A 1 164 ? -7.900 8.027 3.703 1.00 92.44 164 ALA A O 1
ATOM 1315 N N . MET A 1 165 ? -8.621 8.738 5.721 1.00 92.12 165 MET A N 1
ATOM 1316 C CA . MET A 1 165 ? -8.849 10.147 5.383 1.00 92.12 165 MET A CA 1
ATOM 1317 C C . MET A 1 165 ? -7.608 11.025 5.608 1.00 92.12 165 MET A C 1
ATOM 1319 O O . MET A 1 165 ? -7.654 12.221 5.332 1.00 92.12 165 MET A O 1
ATOM 1323 N N . GLY A 1 166 ? -6.532 10.470 6.174 1.00 91.19 166 GLY A N 1
ATOM 1324 C CA . GLY A 1 166 ? -5.235 11.136 6.232 1.00 91.19 166 GLY A CA 1
ATOM 1325 C C . GLY A 1 166 ? -4.642 11.293 4.836 1.00 91.19 166 GLY A C 1
ATOM 1326 O O . GLY A 1 166 ? -5.086 10.637 3.896 1.00 91.19 166 GLY A O 1
ATOM 1327 N N . GLN A 1 167 ? -3.639 12.156 4.716 1.00 92.31 167 GLN A N 1
ATOM 1328 C CA . GLN A 1 167 ? -2.959 12.409 3.452 1.00 92.31 167 GLN A CA 1
ATOM 1329 C C . GLN A 1 167 ? -1.594 11.719 3.427 1.00 92.31 167 GLN A C 1
ATOM 1331 O O . GLN A 1 167 ? -0.865 11.735 4.426 1.00 92.31 167 GLN A O 1
ATOM 1336 N N . ALA A 1 168 ? -1.254 11.139 2.279 1.00 92.62 168 ALA A N 1
ATOM 1337 C CA . ALA A 1 168 ? 0.102 10.711 1.963 1.00 92.62 168 ALA A CA 1
ATOM 1338 C C . ALA A 1 168 ? 0.510 11.270 0.602 1.00 92.62 168 ALA A C 1
ATOM 1340 O O . ALA A 1 168 ? -0.308 11.369 -0.321 1.00 92.62 168 ALA A O 1
ATOM 1341 N N . GLU A 1 169 ? 1.777 11.651 0.498 1.00 92.38 169 GLU A N 1
ATOM 1342 C CA . GLU A 1 169 ? 2.328 12.245 -0.712 1.00 92.38 169 GLU A CA 1
ATOM 1343 C C . GLU A 1 169 ? 2.504 11.210 -1.824 1.00 92.38 169 GLU A C 1
ATOM 1345 O O . GLU A 1 169 ? 2.339 11.544 -2.993 1.00 92.38 169 GLU A O 1
ATOM 1350 N N . PHE A 1 170 ? 2.764 9.948 -1.474 1.00 95.75 170 PHE A N 1
ATOM 1351 C CA . PHE A 1 170 ? 3.034 8.892 -2.444 1.00 95.75 170 PHE A CA 1
ATOM 1352 C C . PHE A 1 170 ? 2.081 7.705 -2.314 1.00 95.75 170 PHE A C 1
ATOM 1354 O O . PHE A 1 170 ? 1.432 7.490 -1.287 1.00 95.75 170 PHE A O 1
ATOM 1361 N N . PHE A 1 171 ? 2.002 6.896 -3.368 1.00 97.19 171 PHE A N 1
ATOM 1362 C CA . PHE A 1 171 ? 1.259 5.638 -3.371 1.00 97.19 171 PHE A CA 1
ATOM 1363 C C . PHE A 1 171 ? 1.735 4.699 -4.484 1.00 97.19 171 PHE A C 1
ATOM 1365 O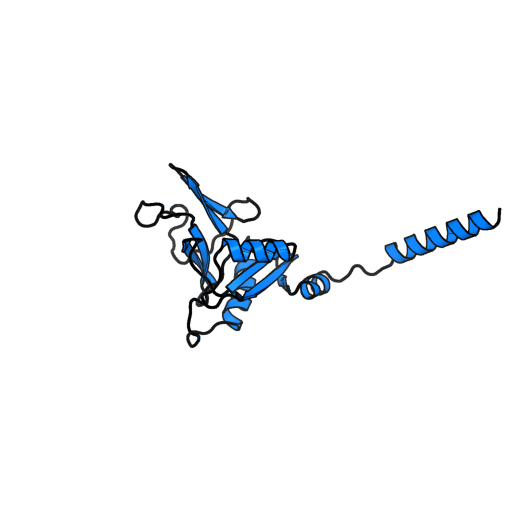 O . PHE A 1 171 ? 2.348 5.114 -5.470 1.00 97.19 171 PHE A O 1
ATOM 1372 N N . PHE A 1 172 ? 1.437 3.408 -4.324 1.00 97.56 172 PHE A N 1
ATOM 1373 C CA . PHE A 1 172 ? 1.796 2.374 -5.292 1.00 97.56 172 PHE A CA 1
ATOM 1374 C C . PHE A 1 172 ? 0.570 1.777 -5.983 1.00 97.56 172 PHE A C 1
ATOM 1376 O O . PHE A 1 172 ? -0.383 1.371 -5.315 1.00 97.56 172 PHE A O 1
ATOM 1383 N N . CYS A 1 173 ? 0.634 1.619 -7.304 1.00 96.62 173 CYS A N 1
ATOM 1384 C CA . CYS A 1 173 ? -0.348 0.867 -8.090 1.00 96.62 173 CYS A CA 1
ATOM 1385 C C . CYS A 1 173 ? 0.223 -0.479 -8.548 1.00 96.62 173 CYS A C 1
ATOM 1387 O O . CYS A 1 173 ? 1.440 -0.634 -8.651 1.00 96.62 173 CYS A O 1
ATOM 1389 N N . ALA A 1 174 ? -0.652 -1.439 -8.841 1.00 94.88 174 ALA A N 1
ATOM 1390 C CA . ALA A 1 174 ? -0.316 -2.706 -9.480 1.00 94.88 174 ALA A CA 1
ATOM 1391 C C . ALA A 1 174 ? -1.267 -3.004 -10.651 1.00 94.88 174 ALA A C 1
ATOM 1393 O O . ALA A 1 174 ? -2.475 -2.771 -10.529 1.00 94.88 174 ALA A O 1
ATOM 1394 N N . PHE A 1 175 ? -0.717 -3.558 -11.735 1.00 89.25 175 PHE A N 1
ATOM 1395 C CA . PHE A 1 175 ? -1.395 -3.866 -13.001 1.00 89.25 175 PHE A CA 1
ATOM 1396 C C . PHE A 1 175 ? -1.157 -5.324 -13.413 1.00 89.25 175 PHE A C 1
ATOM 1398 O O . PHE A 1 175 ? -0.053 -5.854 -13.121 1.00 89.25 175 PHE A O 1
#

Secondary structure (DSSP, 8-state):
-HHHHHHHHHHHHHHHHHHTSPPPPHHHHHHTTT-EE-TTS-EEEEEE-SSTT-B-HHHHHHHHHHTTSEEPP--SHHHHHHHHHHHHHH--TTS-S---EEEEEEEEE-SS-EEEEETTSPPPSS--BSSS--S----BTTB--S-EEEEE-TTT--EEEEETTS-BSEEEEE-

Organism: NCBI:txid290746

Radius of gyration: 21.48 Å; chains: 1; bounding box: 34×39×80 Å